Protein AF-A0A2R9SRX0-F1 (afdb_monomer_lite)

Structure (mmCIF, N/CA/C/O backbone):
data_AF-A0A2R9SRX0-F1
#
_entry.id   AF-A0A2R9SRX0-F1
#
loop_
_atom_site.group_PDB
_atom_site.id
_atom_site.type_symbol
_atom_site.label_atom_id
_atom_site.label_alt_id
_atom_site.label_comp_id
_atom_site.label_asym_id
_atom_site.label_entity_id
_atom_site.label_seq_id
_atom_site.pdbx_PDB_ins_code
_atom_site.Cartn_x
_atom_site.Cartn_y
_atom_site.Cartn_z
_atom_site.occupancy
_atom_site.B_iso_or_equiv
_atom_site.auth_seq_id
_atom_site.auth_comp_id
_atom_site.auth_asym_id
_atom_site.auth_atom_id
_atom_site.pdbx_PDB_model_num
ATOM 1 N N . MET A 1 1 ? -7.386 -10.763 -10.373 1.00 40.12 1 MET A N 1
ATOM 2 C CA . MET A 1 1 ? -7.039 -11.909 -11.235 1.00 40.12 1 MET A CA 1
ATOM 3 C C . MET A 1 1 ? -6.153 -12.792 -10.379 1.00 40.12 1 MET A C 1
ATOM 5 O O . MET A 1 1 ? -5.020 -12.414 -10.140 1.00 40.12 1 MET A O 1
ATOM 9 N N . LEU A 1 2 ? -6.731 -13.821 -9.755 1.00 40.28 2 LEU A N 1
ATOM 10 C CA . LEU A 1 2 ? -5.973 -14.792 -8.962 1.00 40.28 2 LEU A CA 1
ATOM 11 C C . LEU A 1 2 ? -5.369 -15.806 -9.934 1.00 40.28 2 LEU A C 1
ATOM 13 O O . LEU A 1 2 ? -6.052 -16.202 -10.882 1.00 40.28 2 LEU A O 1
ATOM 17 N N . GLU A 1 3 ? -4.118 -16.195 -9.707 1.00 50.41 3 GLU A N 1
ATOM 18 C CA . GLU A 1 3 ? -3.482 -17.279 -10.455 1.00 50.41 3 GLU A CA 1
ATOM 19 C C . GLU A 1 3 ? -4.344 -18.555 -10.329 1.00 50.41 3 GLU A C 1
ATOM 21 O O . GLU A 1 3 ? -4.860 -18.837 -9.238 1.00 50.41 3 GLU A O 1
ATOM 26 N N . PRO A 1 4 ? -4.537 -19.334 -11.411 1.00 54.09 4 PRO A N 1
ATOM 27 C CA . PRO A 1 4 ? -5.367 -20.545 -11.398 1.00 54.09 4 PRO A CA 1
ATOM 28 C C . PRO A 1 4 ? -4.961 -21.571 -10.320 1.00 54.09 4 PRO A C 1
ATOM 30 O O . PRO A 1 4 ? -5.781 -22.384 -9.901 1.00 54.09 4 PRO A O 1
ATOM 33 N N . GLU A 1 5 ? -3.730 -21.490 -9.822 1.00 53.53 5 GLU A N 1
ATOM 34 C CA . GLU A 1 5 ? -3.145 -22.319 -8.760 1.00 53.53 5 GLU A CA 1
ATOM 35 C C . GLU A 1 5 ? -3.728 -22.013 -7.365 1.00 53.53 5 GLU A C 1
ATOM 37 O O . GLU A 1 5 ? -3.945 -22.924 -6.564 1.00 53.53 5 GLU A O 1
ATOM 42 N N . VAL A 1 6 ? -4.086 -20.751 -7.092 1.00 54.12 6 VAL A N 1
ATOM 43 C CA . VAL A 1 6 ? -4.736 -20.340 -5.829 1.00 54.12 6 VAL A CA 1
ATOM 44 C C . VAL A 1 6 ? -6.187 -20.829 -5.786 1.00 54.12 6 VAL A C 1
ATOM 46 O O . VAL A 1 6 ? -6.687 -21.240 -4.741 1.00 54.12 6 VAL A O 1
ATOM 49 N N . LEU A 1 7 ? -6.857 -20.857 -6.943 1.00 56.25 7 LEU A N 1
ATOM 50 C CA . LEU A 1 7 ? -8.200 -21.431 -7.091 1.00 56.25 7 LEU A CA 1
ATOM 51 C C . LEU A 1 7 ? -8.203 -22.963 -6.938 1.00 56.25 7 LEU A C 1
ATOM 53 O O . LEU A 1 7 ? -9.228 -23.537 -6.578 1.00 56.25 7 LEU A O 1
ATOM 57 N N . ALA A 1 8 ? -7.060 -23.616 -7.171 1.00 69.31 8 ALA A N 1
ATOM 58 C CA . ALA A 1 8 ? -6.871 -25.056 -7.012 1.00 69.31 8 ALA A CA 1
ATOM 59 C C . ALA A 1 8 ? -6.544 -25.487 -5.564 1.00 69.31 8 ALA A C 1
ATOM 61 O O . ALA A 1 8 ? -6.313 -26.670 -5.318 1.00 69.31 8 ALA A O 1
ATOM 62 N N . GLY A 1 9 ? -6.541 -24.554 -4.603 1.00 57.47 9 GLY A N 1
ATOM 63 C CA . GLY A 1 9 ? -6.332 -24.851 -3.183 1.00 57.47 9 GLY A CA 1
ATOM 64 C C . GLY A 1 9 ? -4.875 -25.105 -2.785 1.00 57.47 9 GLY A C 1
ATOM 65 O O . GLY A 1 9 ? -4.635 -25.667 -1.718 1.00 57.47 9 GLY A O 1
ATOM 66 N N . GLN A 1 10 ? -3.900 -24.714 -3.612 1.00 57.75 10 GLN A N 1
ATOM 67 C CA . GLN A 1 10 ? -2.493 -24.722 -3.204 1.00 57.75 10 GLN A CA 1
ATOM 68 C C . GLN A 1 10 ? -2.205 -23.563 -2.240 1.00 57.75 10 GLN A C 1
ATOM 70 O O . GLN A 1 10 ? -2.725 -22.460 -2.412 1.00 57.75 10 GLN A O 1
ATOM 75 N N . GLU A 1 11 ? -1.367 -23.813 -1.225 1.00 52.31 11 GLU A N 1
ATOM 76 C CA . GLU A 1 11 ? -0.903 -22.764 -0.314 1.00 52.31 11 GLU A CA 1
ATOM 77 C C . GLU A 1 11 ? -0.205 -21.664 -1.114 1.00 52.31 11 GLU A C 1
ATOM 79 O O . GLU A 1 11 ? 0.762 -21.911 -1.838 1.00 52.31 11 GLU A O 1
ATOM 84 N N . MET A 1 12 ? -0.721 -20.441 -0.990 1.00 48.19 12 MET A N 1
ATOM 85 C CA . MET A 1 12 ? -0.181 -19.272 -1.666 1.00 48.19 12 MET A CA 1
ATOM 86 C C . MET A 1 12 ? 1.241 -19.026 -1.164 1.00 48.19 12 MET A C 1
ATOM 88 O O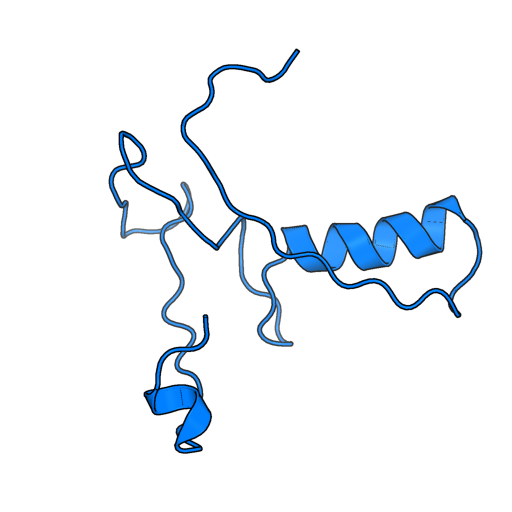 . MET A 1 12 ? 1.459 -18.505 -0.068 1.00 48.19 12 MET A O 1
ATOM 92 N N . ARG A 1 13 ? 2.227 -19.391 -1.981 1.00 51.19 13 ARG A N 1
ATOM 93 C CA . ARG A 1 13 ? 3.607 -18.994 -1.745 1.00 51.19 13 ARG A CA 1
ATOM 94 C C . ARG A 1 13 ? 3.688 -17.493 -1.995 1.00 51.19 13 ARG A C 1
ATOM 96 O O . ARG A 1 13 ? 3.627 -17.042 -3.135 1.00 51.19 13 ARG A O 1
ATOM 103 N N . LEU A 1 14 ? 3.788 -16.718 -0.920 1.00 52.75 14 LEU A N 1
ATOM 104 C CA . LEU A 1 14 ? 4.055 -15.283 -0.983 1.00 52.75 14 LEU A CA 1
ATOM 105 C C . LEU A 1 14 ? 5.517 -15.076 -1.402 1.00 52.75 14 LEU A C 1
ATOM 107 O O . LEU A 1 14 ? 6.363 -14.684 -0.597 1.00 52.75 14 LEU A O 1
ATOM 111 N N . ASP A 1 15 ? 5.839 -15.394 -2.656 1.00 55.31 15 ASP A N 1
ATOM 112 C CA . ASP A 1 15 ? 7.101 -14.982 -3.252 1.00 55.31 15 ASP A CA 1
ATOM 113 C C . ASP A 1 15 ? 7.047 -13.454 -3.366 1.00 55.31 15 ASP A C 1
ATOM 115 O O . ASP A 1 15 ? 6.310 -12.885 -4.171 1.00 55.31 15 ASP A O 1
ATOM 119 N N . ILE A 1 16 ? 7.755 -12.784 -2.453 1.00 55.50 16 ILE A N 1
ATOM 120 C CA . ILE A 1 16 ? 7.651 -11.340 -2.260 1.00 55.50 16 ILE A CA 1
ATOM 121 C C . ILE A 1 16 ? 8.057 -10.633 -3.559 1.00 55.50 16 ILE A C 1
ATOM 123 O O . ILE A 1 16 ? 9.211 -10.716 -3.990 1.00 55.50 16 ILE A O 1
ATOM 127 N N . LEU A 1 17 ? 7.115 -9.907 -4.166 1.00 56.25 17 LEU A N 1
ATOM 128 C CA . LEU A 1 17 ? 7.352 -9.140 -5.383 1.00 56.25 17 LEU A CA 1
ATOM 129 C C . LEU A 1 17 ? 8.329 -7.983 -5.095 1.00 56.25 17 LEU A C 1
ATOM 131 O O . LEU A 1 17 ? 8.426 -7.499 -3.963 1.00 56.25 17 LEU A O 1
ATOM 135 N N . PRO A 1 18 ? 9.088 -7.531 -6.103 1.00 52.16 18 PRO A N 1
ATOM 136 C CA . PRO A 1 18 ? 10.153 -6.537 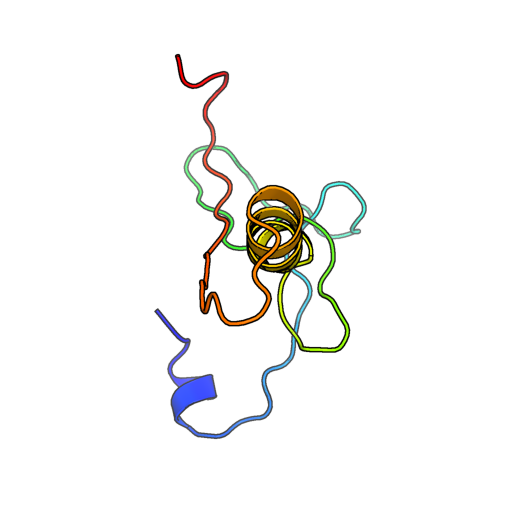-5.963 1.00 52.16 18 PRO A CA 1
ATOM 137 C C . PRO A 1 18 ? 9.688 -5.231 -5.314 1.00 52.16 18 PRO A C 1
ATOM 139 O O . PRO A 1 18 ? 9.069 -4.376 -5.950 1.00 52.16 18 PRO A O 1
ATOM 142 N N . VAL A 1 19 ? 10.103 -5.001 -4.074 1.00 57.06 19 VAL A N 1
ATOM 143 C CA . VAL A 1 19 ? 10.156 -3.652 -3.504 1.00 57.06 19 VAL A CA 1
ATOM 144 C C . VAL A 1 19 ? 11.579 -3.118 -3.592 1.00 57.06 19 VAL A C 1
ATOM 146 O O . VAL A 1 19 ? 12.532 -3.878 -3.717 1.00 57.06 19 VAL A O 1
ATOM 149 N N . GLY A 1 20 ? 11.756 -1.795 -3.534 1.00 57.59 20 GLY A N 1
ATOM 150 C CA . GLY A 1 20 ? 13.084 -1.177 -3.675 1.00 57.59 20 GLY A CA 1
ATOM 151 C C . GLY A 1 20 ? 14.129 -1.687 -2.670 1.00 57.59 20 GLY A C 1
ATOM 152 O O . GLY A 1 20 ? 15.324 -1.594 -2.943 1.00 57.59 20 GLY A O 1
ATOM 153 N N . SER A 1 21 ? 13.672 -2.243 -1.545 1.00 58.19 21 SER A N 1
ATOM 154 C CA . SER A 1 21 ? 14.467 -2.858 -0.480 1.00 58.19 21 SER A CA 1
ATOM 155 C C . SER A 1 21 ? 14.730 -4.362 -0.652 1.00 58.19 21 SER A C 1
ATOM 157 O O . SER A 1 21 ? 15.437 -4.933 0.175 1.00 58.19 21 SER A O 1
ATOM 159 N N . LEU A 1 22 ? 14.189 -5.011 -1.688 1.00 64.31 22 LEU A N 1
ATOM 160 C CA . LEU A 1 22 ? 14.366 -6.441 -1.949 1.00 64.31 22 LEU A CA 1
ATOM 161 C C . LEU A 1 22 ? 15.431 -6.718 -3.021 1.00 64.31 22 LEU A C 1
ATOM 163 O O . LEU A 1 22 ? 15.715 -5.859 -3.860 1.00 64.31 22 LEU A O 1
ATOM 167 N N . PRO A 1 23 ? 16.033 -7.924 -2.997 1.00 60.06 23 PRO A N 1
ATOM 168 C CA . PRO A 1 23 ? 17.137 -8.286 -3.887 1.00 60.06 23 PRO A CA 1
ATOM 169 C C . PRO A 1 23 ? 16.717 -8.410 -5.356 1.00 60.06 23 PRO A C 1
ATOM 171 O O . PRO A 1 23 ? 17.524 -8.145 -6.245 1.00 60.06 23 PRO A O 1
ATOM 174 N N . VAL A 1 24 ? 15.463 -8.779 -5.623 1.00 65.75 24 VAL A N 1
ATOM 175 C CA . VAL A 1 24 ? 14.921 -8.874 -6.981 1.00 65.75 24 VAL A CA 1
ATOM 176 C C . VAL A 1 24 ? 14.259 -7.546 -7.331 1.00 65.75 24 VAL A C 1
ATOM 178 O O . VAL A 1 24 ? 13.447 -7.035 -6.565 1.00 65.75 24 VAL A O 1
ATOM 181 N N . LYS A 1 25 ? 14.611 -6.976 -8.487 1.00 66.88 25 LYS A N 1
ATOM 182 C CA . LYS A 1 25 ? 14.003 -5.758 -9.039 1.00 66.88 25 LYS A CA 1
ATOM 183 C C . LYS A 1 25 ? 13.407 -6.085 -10.399 1.00 66.88 25 LYS A C 1
ATOM 185 O O . LYS A 1 25 ? 14.118 -6.579 -11.267 1.00 66.88 25 LYS A O 1
ATOM 190 N N . HIS A 1 26 ? 12.126 -5.788 -10.592 1.00 71.81 26 HIS A N 1
ATOM 191 C CA . HIS A 1 26 ? 11.490 -5.901 -11.904 1.00 71.81 26 HIS A CA 1
ATOM 192 C C . HIS A 1 26 ? 11.413 -4.523 -12.557 1.00 71.81 26 HIS A C 1
ATOM 194 O O . HIS A 1 26 ? 11.380 -3.491 -11.882 1.00 71.81 26 HIS A O 1
ATOM 200 N N . GLN A 1 27 ? 11.397 -4.508 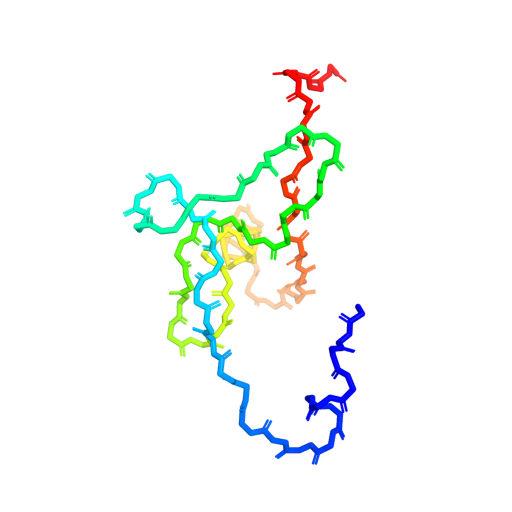-13.885 1.00 79.69 27 GLN A N 1
ATOM 201 C CA . GLN A 1 27 ? 11.252 -3.287 -14.663 1.00 79.69 27 GLN A CA 1
ATOM 202 C C . GLN A 1 27 ? 9.883 -2.645 -14.401 1.00 79.69 27 GLN A C 1
ATOM 204 O O . GLN A 1 27 ? 8.853 -3.308 -14.510 1.00 79.69 27 GLN A O 1
ATOM 209 N N . THR A 1 28 ? 9.881 -1.350 -14.077 1.00 80.12 28 THR A N 1
ATOM 210 C CA . THR A 1 28 ? 8.650 -0.572 -13.846 1.00 80.12 28 THR A CA 1
ATOM 211 C C . THR A 1 28 ? 8.080 0.010 -15.141 1.00 80.12 28 THR A C 1
ATOM 213 O O . THR A 1 28 ? 6.870 0.156 -15.274 1.00 80.12 28 THR A O 1
ATOM 216 N N . ALA A 1 29 ? 8.932 0.370 -16.106 1.00 83.50 29 ALA A N 1
ATOM 217 C CA . ALA A 1 29 ? 8.484 0.938 -17.377 1.00 83.50 29 ALA A CA 1
ATOM 218 C C . ALA A 1 29 ? 7.694 -0.098 -18.189 1.00 83.50 29 ALA A C 1
ATOM 220 O O . ALA A 1 29 ? 8.157 -1.226 -18.340 1.00 83.50 29 ALA A O 1
ATOM 221 N N . PHE A 1 30 ? 6.538 0.309 -18.725 1.00 85.62 30 PHE A N 1
ATOM 222 C CA . PHE A 1 30 ? 5.608 -0.560 -19.466 1.00 85.62 30 PHE A CA 1
ATOM 223 C C . PHE A 1 30 ? 5.122 -1.790 -18.678 1.00 85.62 30 PHE A C 1
ATOM 225 O O . PHE A 1 30 ? 4.742 -2.792 -19.274 1.00 85.62 30 PHE A O 1
ATOM 232 N N . ASN A 1 31 ? 5.125 -1.715 -17.344 1.00 86.00 31 ASN A N 1
ATOM 233 C CA . ASN A 1 31 ? 4.707 -2.798 -16.460 1.00 86.00 31 ASN A CA 1
ATOM 234 C C . ASN A 1 31 ? 3.739 -2.287 -15.375 1.00 86.00 31 ASN A C 1
ATOM 236 O O . ASN A 1 31 ? 3.653 -1.082 -15.128 1.00 86.00 31 ASN A O 1
ATOM 240 N N . ALA A 1 32 ? 3.036 -3.203 -14.710 1.00 85.94 32 ALA A N 1
ATOM 241 C CA . ALA A 1 32 ? 2.208 -2.938 -13.537 1.00 85.94 32 ALA A CA 1
ATOM 242 C C . ALA A 1 32 ? 2.632 -3.880 -12.405 1.00 85.94 32 ALA A C 1
ATOM 244 O O . ALA A 1 32 ? 2.714 -5.089 -12.604 1.00 85.94 32 ALA A O 1
ATOM 245 N N . ILE A 1 33 ? 2.918 -3.333 -11.221 1.00 86.25 33 ILE A N 1
ATOM 246 C CA . ILE A 1 33 ? 3.396 -4.125 -10.078 1.00 86.25 33 ILE A CA 1
ATOM 247 C C . ILE A 1 33 ? 2.295 -4.145 -9.009 1.00 86.25 33 ILE A C 1
ATOM 249 O O . ILE A 1 33 ? 2.082 -3.116 -8.362 1.00 86.25 33 ILE A O 1
ATOM 253 N N . PRO A 1 34 ? 1.590 -5.275 -8.806 1.00 85.94 34 PRO A N 1
ATOM 254 C CA . PRO A 1 34 ? 0.476 -5.391 -7.863 1.00 85.94 34 PRO A CA 1
ATOM 255 C C . PRO A 1 34 ? 0.955 -5.673 -6.428 1.00 85.94 34 PRO A C 1
ATOM 257 O O . PRO A 1 34 ? 0.389 -6.496 -5.722 1.00 85.94 34 PRO A O 1
ATOM 260 N N . GLN A 1 35 ? 2.048 -5.031 -6.015 1.00 83.56 35 GLN A N 1
ATOM 261 C CA . GLN A 1 35 ? 2.538 -5.080 -4.643 1.00 83.56 35 GLN A CA 1
ATOM 262 C C . GLN A 1 35 ? 3.268 -3.782 -4.329 1.00 83.56 35 GLN A C 1
ATOM 264 O O . GLN A 1 35 ? 4.185 -3.364 -5.046 1.00 83.56 35 GLN A O 1
ATOM 269 N N . ILE A 1 36 ? 2.871 -3.152 -3.229 1.00 84.69 36 ILE A N 1
ATOM 270 C CA . ILE A 1 36 ? 3.520 -1.960 -2.702 1.00 84.69 36 ILE A CA 1
ATOM 271 C C . ILE A 1 36 ? 3.868 -2.232 -1.244 1.00 84.69 36 ILE A C 1
ATOM 273 O O . ILE A 1 36 ? 2.996 -2.561 -0.446 1.00 84.69 36 ILE A O 1
ATOM 277 N N . ASP A 1 37 ? 5.151 -2.055 -0.918 1.00 82.94 37 ASP A N 1
ATOM 278 C CA . ASP A 1 37 ? 5.710 -2.308 0.415 1.00 82.94 37 ASP A CA 1
ATOM 279 C C . ASP A 1 37 ? 5.771 -3.813 0.784 1.00 82.94 37 ASP A C 1
ATOM 281 O O . ASP A 1 37 ? 5.597 -4.694 -0.067 1.00 82.94 37 ASP A O 1
ATOM 285 N N . LYS A 1 38 ? 6.151 -4.115 2.029 1.00 82.81 38 LYS A N 1
ATOM 286 C CA . LYS A 1 38 ? 6.299 -5.482 2.556 1.00 82.81 38 LYS A CA 1
ATOM 287 C C . LYS A 1 38 ? 4.936 -6.144 2.762 1.00 82.81 38 LYS A C 1
ATOM 289 O O . LYS A 1 38 ? 3.978 -5.470 3.134 1.00 82.81 38 LYS A O 1
ATOM 294 N N . CYS A 1 39 ? 4.871 -7.463 2.610 1.00 81.75 39 CYS A N 1
ATOM 295 C CA . CYS A 1 39 ? 3.704 -8.228 3.042 1.00 81.75 39 CYS A CA 1
ATOM 296 C C . CYS A 1 39 ? 3.651 -8.308 4.573 1.00 81.75 39 CYS A C 1
ATOM 298 O O . CYS A 1 39 ? 4.681 -8.483 5.232 1.00 81.75 39 CYS A O 1
ATOM 300 N N . THR A 1 40 ? 2.453 -8.170 5.132 1.00 81.75 40 THR A N 1
ATOM 301 C CA . THR A 1 40 ? 2.158 -8.399 6.546 1.00 81.75 40 THR A CA 1
ATOM 302 C C . THR A 1 40 ? 1.879 -9.880 6.814 1.00 81.75 40 THR A C 1
ATOM 304 O O . THR A 1 40 ? 1.716 -10.675 5.892 1.00 81.75 40 THR A O 1
ATOM 307 N N . GLU A 1 41 ? 1.827 -10.272 8.089 1.00 81.19 41 GLU A N 1
ATOM 308 C CA . GLU A 1 41 ? 1.640 -11.674 8.513 1.00 81.19 41 GLU A CA 1
ATOM 309 C C . GLU A 1 41 ? 0.314 -12.290 8.035 1.00 81.19 41 GLU A C 1
ATOM 311 O O . GLU A 1 41 ? 0.206 -13.500 7.878 1.00 81.19 41 GLU A O 1
ATOM 316 N N . ASN A 1 42 ? -0.686 -11.454 7.754 1.00 80.88 42 ASN A N 1
ATOM 317 C CA . ASN A 1 42 ? -1.973 -11.859 7.186 1.00 80.88 42 ASN A CA 1
ATOM 318 C C . ASN A 1 42 ? -1.936 -12.098 5.660 1.00 80.88 42 ASN A C 1
ATOM 320 O O . ASN A 1 42 ? -2.980 -12.361 5.069 1.00 80.88 42 ASN A O 1
ATOM 324 N N . GLY A 1 43 ? -0.774 -11.952 5.018 1.00 79.50 43 GLY A N 1
ATOM 325 C CA . GLY A 1 43 ? -0.583 -12.164 3.583 1.00 79.50 43 GLY A CA 1
ATOM 326 C C . GLY A 1 43 ? -0.940 -10.983 2.677 1.00 79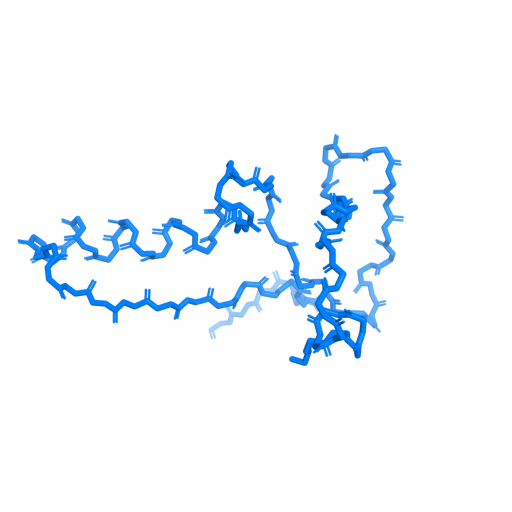.50 43 GLY A C 1
ATOM 327 O O . GLY A 1 43 ? -0.778 -11.101 1.466 1.00 79.50 43 GLY A O 1
ATOM 328 N N . TYR A 1 44 ? -1.367 -9.844 3.228 1.00 83.75 44 TYR A N 1
ATOM 329 C CA . TYR A 1 44 ? -1.650 -8.631 2.453 1.00 83.75 44 TYR A CA 1
ATOM 330 C C . TYR A 1 44 ? -0.432 -7.692 2.399 1.00 83.75 44 TYR A C 1
ATOM 332 O O . TYR A 1 44 ? 0.358 -7.651 3.342 1.00 83.75 44 TYR A O 1
ATOM 340 N N . PRO A 1 45 ? -0.244 -6.901 1.330 1.00 87.12 45 PRO A N 1
ATOM 341 C CA . PRO A 1 45 ? 0.713 -5.802 1.318 1.00 87.12 45 PRO A CA 1
ATOM 342 C C . PRO A 1 45 ? 0.386 -4.758 2.393 1.00 87.12 45 PRO A C 1
ATOM 344 O O . PRO A 1 45 ? -0.774 -4.414 2.631 1.00 87.12 45 PRO A O 1
ATOM 347 N N . LEU A 1 46 ? 1.421 -4.191 3.013 1.00 89.56 46 LEU A N 1
ATOM 348 C CA . LEU A 1 46 ? 1.258 -3.198 4.074 1.00 89.56 46 LEU A CA 1
ATOM 349 C C . LEU A 1 46 ? 0.485 -1.958 3.599 1.00 89.56 46 LEU A C 1
ATOM 351 O O . LEU A 1 46 ? -0.299 -1.406 4.367 1.00 89.56 46 LEU A O 1
ATOM 355 N N . GLU A 1 47 ? 0.682 -1.523 2.351 1.00 92.38 47 GLU A N 1
ATOM 356 C CA . GLU A 1 47 ? -0.021 -0.359 1.798 1.00 92.38 47 GLU A CA 1
ATOM 357 C C . GLU A 1 47 ? -1.543 -0.576 1.725 1.00 92.38 47 GLU A C 1
ATOM 359 O O . GLU A 1 47 ? -2.312 0.333 2.031 1.00 92.38 47 GLU A O 1
ATOM 364 N N . GLU A 1 48 ? -1.988 -1.798 1.423 1.00 92.50 48 GLU A N 1
ATOM 365 C CA . GLU A 1 48 ? -3.412 -2.156 1.404 1.00 92.50 48 GLU A CA 1
ATOM 366 C C . GLU A 1 48 ? -3.999 -2.126 2.820 1.00 92.50 48 GLU A C 1
ATOM 368 O O . GLU A 1 48 ? -5.052 -1.531 3.057 1.00 92.50 48 GLU A O 1
ATOM 373 N N . MET A 1 49 ? -3.269 -2.675 3.797 1.00 91.44 49 MET A N 1
ATOM 374 C CA . MET A 1 49 ? -3.679 -2.647 5.204 1.00 91.44 49 MET A CA 1
ATOM 375 C C . MET A 1 49 ? -3.722 -1.227 5.782 1.00 91.44 49 MET A C 1
ATOM 377 O O . MET A 1 49 ? -4.601 -0.929 6.595 1.00 91.44 49 MET A O 1
ATOM 381 N N . LYS A 1 50 ? -2.824 -0.326 5.353 1.00 92.81 50 LYS A N 1
ATOM 382 C CA . LYS A 1 50 ? -2.885 1.097 5.732 1.00 92.81 50 LYS A CA 1
ATOM 383 C C . LYS A 1 50 ? -4.201 1.722 5.293 1.00 92.81 50 LYS A C 1
ATOM 385 O O . LYS A 1 50 ? -4.824 2.393 6.106 1.00 92.81 50 LYS A O 1
ATOM 390 N N . MET A 1 51 ? -4.672 1.455 4.073 1.00 94.75 51 MET A N 1
ATOM 391 C CA . MET A 1 51 ? -5.948 2.006 3.600 1.00 94.75 51 MET A CA 1
ATOM 392 C C . MET A 1 51 ? -7.119 1.588 4.498 1.00 94.75 51 MET A C 1
ATOM 394 O O . MET A 1 51 ? -7.973 2.418 4.816 1.00 94.75 51 MET A O 1
ATOM 398 N N . VAL A 1 52 ? -7.133 0.341 4.979 1.00 93.31 52 VAL A N 1
ATOM 399 C CA . VAL A 1 52 ? -8.158 -0.141 5.921 1.00 93.31 52 VAL A CA 1
ATOM 400 C C . VAL A 1 52 ? -8.038 0.553 7.280 1.00 93.31 52 VAL A C 1
ATOM 402 O O . VAL A 1 52 ? -9.009 1.123 7.784 1.00 93.31 52 VAL A O 1
ATOM 405 N N . HIS A 1 53 ? -6.845 0.530 7.878 1.00 93.75 53 HIS A N 1
ATOM 406 C CA . HIS A 1 53 ? -6.619 1.054 9.226 1.00 93.75 53 HIS A CA 1
ATOM 407 C C . HIS A 1 53 ? -6.773 2.576 9.304 1.00 93.75 53 HIS A C 1
ATOM 409 O O . HIS A 1 53 ? -7.392 3.087 10.239 1.00 93.75 53 HIS A O 1
ATOM 415 N N . GLU A 1 54 ? -6.240 3.310 8.328 1.00 95.75 54 GLU A N 1
ATOM 416 C CA . GLU A 1 54 ? -6.334 4.767 8.272 1.00 95.75 54 GLU A CA 1
ATOM 417 C C . GLU A 1 54 ? -7.772 5.216 8.033 1.00 95.75 54 GLU A C 1
ATOM 419 O O . GLU A 1 54 ? -8.219 6.143 8.702 1.00 95.75 54 GLU A O 1
ATOM 424 N N . THR A 1 55 ? -8.536 4.526 7.179 1.00 95.75 55 THR A N 1
ATOM 425 C CA . THR A 1 55 ? -9.957 4.848 6.968 1.00 95.75 55 THR A CA 1
ATOM 426 C C . THR A 1 55 ? -10.753 4.725 8.266 1.00 95.75 55 THR A C 1
ATOM 428 O O . THR A 1 55 ? -11.443 5.672 8.650 1.00 95.75 55 THR A O 1
ATOM 431 N N . ARG A 1 56 ? -10.603 3.605 8.988 1.00 95.62 56 ARG A N 1
ATOM 432 C CA . ARG A 1 56 ? -11.259 3.390 10.291 1.00 95.62 56 ARG A CA 1
ATOM 433 C C . ARG A 1 56 ? -10.841 4.444 11.310 1.00 95.62 56 ARG A C 1
ATOM 435 O O . ARG A 1 56 ? -11.687 5.040 11.970 1.00 95.62 56 ARG A O 1
ATOM 442 N N . LYS A 1 57 ? -9.540 4.739 11.384 1.00 95.62 57 LYS A N 1
ATOM 443 C CA . LYS A 1 57 ? -8.986 5.728 12.315 1.00 95.62 57 LYS A CA 1
ATOM 444 C C . LYS A 1 57 ? -9.458 7.154 12.016 1.00 95.62 57 LYS A C 1
ATOM 446 O O . LYS A 1 57 ? -9.784 7.884 12.945 1.00 95.62 57 LYS A O 1
ATOM 451 N N . ILE A 1 58 ? -9.496 7.558 10.745 1.00 97.12 58 ILE A N 1
ATOM 452 C CA . ILE A 1 58 ? -9.920 8.900 10.314 1.00 97.12 58 ILE A CA 1
ATOM 453 C C . ILE A 1 58 ? -11.422 9.094 10.535 1.00 97.12 58 ILE A C 1
ATOM 455 O O . ILE A 1 58 ? -11.852 10.189 10.896 1.00 97.12 58 ILE A O 1
ATOM 459 N N . LYS A 1 59 ? -12.228 8.051 10.309 1.00 96.06 59 LYS A N 1
ATOM 460 C CA . LYS A 1 59 ? -13.684 8.106 10.496 1.00 96.06 59 LYS A CA 1
ATOM 461 C C . LYS A 1 59 ? -14.133 7.823 11.927 1.00 96.06 59 LYS A C 1
ATOM 463 O O . LYS A 1 59 ? -15.265 8.156 12.256 1.00 96.06 59 LYS A O 1
ATOM 468 N N . GLY A 1 60 ? -13.256 7.277 12.769 1.00 95.75 60 GLY A N 1
ATOM 469 C CA . GLY A 1 60 ? -13.583 6.898 14.143 1.00 95.75 60 GLY A CA 1
ATOM 470 C C . GLY A 1 60 ? -14.591 5.749 14.221 1.00 95.75 60 GLY A C 1
ATOM 471 O O . GLY A 1 60 ? -15.328 5.666 15.197 1.00 95.75 60 GLY A O 1
ATOM 472 N N . ASP A 1 61 ? -14.649 4.902 13.192 1.00 95.00 61 ASP A N 1
ATOM 473 C CA . ASP A 1 61 ? -15.628 3.823 13.063 1.00 95.00 61 ASP A CA 1
ATOM 474 C C . ASP A 1 61 ? -14.931 2.528 12.621 1.00 95.00 61 ASP A C 1
ATOM 476 O O . ASP A 1 61 ? -14.416 2.421 11.504 1.00 95.00 61 ASP A O 1
ATOM 480 N N . GLU A 1 62 ? -14.892 1.547 13.526 1.00 93.38 62 GLU A N 1
ATOM 481 C CA . GLU A 1 62 ? -14.273 0.236 13.300 1.00 93.38 62 GLU A CA 1
ATOM 482 C C . GLU A 1 62 ? -15.160 -0.721 12.491 1.00 93.38 62 GLU A C 1
ATOM 484 O O . GLU A 1 62 ? -14.651 -1.705 11.954 1.00 93.38 62 GLU A O 1
ATOM 489 N N . SER A 1 63 ? -16.458 -0.422 12.355 1.00 95.25 63 SER A N 1
ATOM 490 C CA . SER A 1 63 ? -17.403 -1.241 11.584 1.00 95.25 63 SER A CA 1
ATOM 491 C C . SER A 1 63 ? -17.249 -1.074 10.071 1.00 95.25 63 SER A C 1
ATOM 493 O O . SER A 1 63 ? -17.816 -1.843 9.300 1.00 95.25 63 SER A O 1
ATOM 495 N N . ILE A 1 64 ? -16.454 -0.094 9.632 1.00 93.19 64 ILE A N 1
ATOM 496 C CA . ILE A 1 64 ? -16.189 0.142 8.217 1.00 93.19 64 ILE A CA 1
ATOM 497 C C . ILE A 1 64 ? -15.369 -1.022 7.643 1.00 93.19 64 ILE A C 1
ATOM 499 O O . ILE A 1 64 ? -14.205 -1.250 8.001 1.00 93.19 64 ILE A O 1
ATOM 503 N N . GLU A 1 65 ? -15.980 -1.734 6.702 1.00 92.88 65 GLU A N 1
ATOM 504 C CA . GLU A 1 65 ? -15.364 -2.802 5.920 1.00 92.88 65 GLU A CA 1
ATOM 505 C C . GLU A 1 65 ? -14.971 -2.266 4.543 1.00 92.88 65 GLU A C 1
ATOM 507 O O . GLU A 1 65 ? -15.798 -2.085 3.651 1.00 92.88 65 GLU A O 1
ATOM 512 N N . VAL A 1 66 ? -13.680 -1.985 4.380 1.00 90.81 66 VAL A N 1
ATOM 513 C CA . VAL A 1 66 ? -13.086 -1.583 3.104 1.00 90.81 66 VAL A CA 1
ATOM 514 C C . VAL A 1 66 ? -11.943 -2.524 2.768 1.00 90.81 66 VAL A C 1
ATOM 516 O O . VAL A 1 66 ? -11.211 -2.971 3.648 1.00 90.81 66 VAL A O 1
ATOM 519 N N . THR A 1 67 ? -11.787 -2.808 1.483 1.00 88.38 67 THR A N 1
ATOM 520 C CA . THR A 1 67 ? -10.624 -3.498 0.930 1.00 88.38 67 THR A CA 1
ATOM 521 C C . THR A 1 67 ? -10.095 -2.677 -0.238 1.00 88.38 67 THR A C 1
ATOM 523 O O . THR A 1 67 ? -10.869 -2.044 -0.961 1.00 88.38 67 THR A O 1
ATOM 526 N N . ALA A 1 68 ? -8.778 -2.638 -0.390 1.00 88.88 68 ALA A N 1
ATOM 527 C CA . ALA A 1 68 ? -8.104 -1.884 -1.433 1.00 88.88 68 ALA A CA 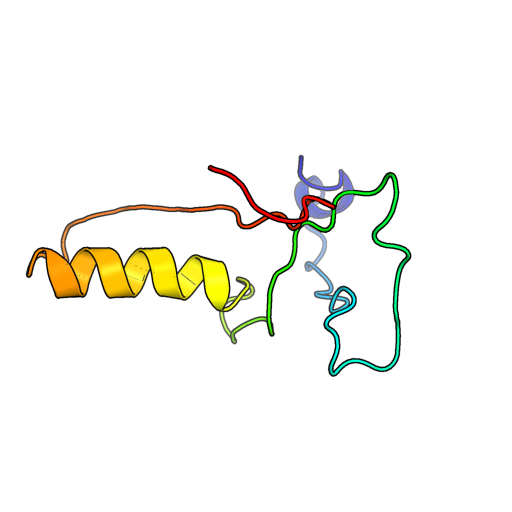1
ATOM 528 C C . ALA A 1 68 ? -6.984 -2.741 -2.013 1.00 88.88 68 ALA A C 1
ATOM 530 O O . ALA A 1 68 ? -6.291 -3.416 -1.263 1.00 88.88 68 ALA A O 1
ATOM 531 N N . ILE A 1 69 ? -6.811 -2.681 -3.335 1.00 89.81 69 ILE A N 1
ATOM 532 C CA . ILE A 1 69 ? -5.679 -3.295 -4.029 1.00 89.81 69 ILE A CA 1
ATOM 533 C C . ILE A 1 69 ? -4.749 -2.186 -4.505 1.00 89.81 69 ILE A C 1
ATOM 535 O O . ILE A 1 69 ? -5.174 -1.270 -5.216 1.00 89.81 69 ILE A O 1
ATOM 539 N N . CYS A 1 70 ? -3.478 -2.269 -4.124 1.00 90.06 70 CYS A N 1
ATOM 540 C CA . CYS A 1 70 ? -2.495 -1.229 -4.400 1.00 90.06 70 CYS A CA 1
ATOM 541 C C . CYS A 1 70 ? -1.553 -1.661 -5.532 1.00 90.06 70 CYS A C 1
ATOM 543 O O . CYS A 1 70 ? -0.696 -2.525 -5.357 1.00 90.06 70 CYS A O 1
ATOM 545 N N . VAL A 1 71 ? -1.674 -1.016 -6.699 1.00 89.50 71 VAL A N 1
ATOM 546 C CA . VAL A 1 71 ? -0.858 -1.312 -7.890 1.00 89.50 71 VAL A CA 1
ATOM 547 C C . VAL A 1 71 ? 0.035 -0.126 -8.238 1.00 89.50 71 VAL A C 1
ATOM 549 O O . VAL A 1 71 ? -0.432 1.004 -8.386 1.00 89.50 71 VAL A O 1
ATOM 552 N N . ARG A 1 72 ? 1.335 -0.377 -8.418 1.00 88.25 72 ARG A N 1
ATOM 553 C CA . ARG A 1 72 ? 2.292 0.631 -8.882 1.00 88.25 72 ARG A CA 1
ATOM 554 C C . ARG A 1 72 ? 2.321 0.670 -10.408 1.00 88.25 72 ARG A C 1
ATOM 556 O O . ARG A 1 72 ? 2.702 -0.306 -11.053 1.00 88.25 72 ARG A O 1
ATOM 563 N N . ILE A 1 73 ? 1.973 1.833 -10.952 1.00 90.31 73 ILE A N 1
ATOM 564 C CA . ILE A 1 73 ? 1.997 2.155 -12.384 1.00 90.31 73 ILE A CA 1
ATOM 565 C C . ILE A 1 73 ? 3.079 3.220 -12.634 1.00 90.31 73 ILE A C 1
ATOM 567 O O . ILE A 1 73 ? 3.228 4.125 -11.807 1.00 90.31 73 ILE A O 1
ATOM 571 N N . PRO A 1 74 ? 3.847 3.146 -13.739 1.00 90.19 74 PRO A N 1
ATOM 572 C CA . PRO A 1 74 ? 4.875 4.129 -14.089 1.00 90.19 74 PRO A CA 1
ATOM 573 C C . PRO A 1 74 ? 4.268 5.488 -14.490 1.00 90.19 74 PRO A C 1
ATOM 575 O O . PRO A 1 74 ? 4.219 5.841 -15.665 1.00 90.19 74 PRO A O 1
ATOM 578 N N . VAL A 1 75 ? 3.831 6.270 -13.502 1.00 88.62 75 VAL A N 1
ATOM 579 C CA . VAL A 1 75 ? 3.380 7.662 -13.657 1.00 88.62 75 VAL A CA 1
ATOM 580 C C . VAL A 1 75 ? 4.274 8.559 -12.804 1.00 88.62 75 VAL A C 1
ATOM 582 O O . VAL A 1 75 ? 4.545 8.246 -11.648 1.00 88.62 75 VAL A O 1
ATOM 585 N N . VAL A 1 76 ? 4.747 9.677 -13.362 1.00 88.75 76 VAL A N 1
ATOM 586 C CA . VAL A 1 76 ? 5.640 10.606 -12.641 1.00 88.75 76 VAL A CA 1
ATOM 587 C C . VAL A 1 76 ? 4.891 11.346 -11.528 1.00 88.75 76 VAL A C 1
ATOM 589 O O . VAL A 1 76 ? 5.396 11.482 -10.416 1.00 88.75 76 VAL A O 1
ATOM 592 N N . LYS A 1 77 ? 3.683 11.827 -11.827 1.00 86.75 77 LYS A N 1
ATOM 593 C CA . LYS A 1 77 ? 2.753 12.459 -10.887 1.00 86.75 77 LYS A CA 1
ATOM 594 C C . LYS A 1 77 ? 1.356 12.425 -11.510 1.00 86.75 77 LYS A C 1
ATOM 596 O O . LYS A 1 77 ? 1.215 12.784 -12.676 1.00 86.75 77 LYS A O 1
ATOM 601 N N . ALA A 1 78 ? 0.354 11.996 -10.750 1.00 75.50 78 ALA A N 1
ATOM 602 C CA . ALA A 1 78 ? -1.044 12.245 -11.090 1.00 75.50 78 ALA A CA 1
ATOM 603 C C . ALA A 1 78 ? -1.416 13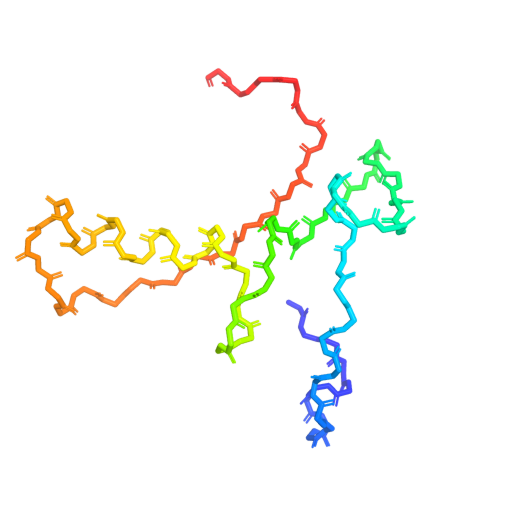.636 -10.553 1.00 75.50 78 ALA A C 1
ATOM 605 O O . ALA A 1 78 ? -1.065 13.953 -9.413 1.00 75.50 78 ALA A O 1
ATOM 606 N N . LEU A 1 79 ? -2.016 14.471 -11.402 1.00 63.72 79 LEU A N 1
ATOM 607 C CA . LEU A 1 79 ? -2.516 15.806 -11.056 1.00 63.72 79 LEU A CA 1
ATOM 608 C C . LEU A 1 79 ? -3.986 15.734 -10.651 1.00 63.72 79 LEU A C 1
ATOM 610 O O . LEU A 1 79 ? -4.705 14.909 -11.259 1.00 63.72 79 LEU A O 1
#

Sequence (79 aa):
MLEPEVLAGQEMRLDILPVGSLPVKHQTAFNAIPQIDKCTENGYPLEEMKMVHETRKIKGDESIEVTAICVRIPVVKAL

InterPro domains:
  IPR012280 Semialdehyde dehydrogenase, dimerisation domain [PF02774] (24-76)

Radius of gyration: 14.89 Å; chains: 1; bounding box: 34×41×34 Å

Secondary structure (DSSP, 8-state):
---HHHHTT----------TTSS-----TT--B---SPBPTTSSBHHHHHHHHHHHHHHT-TT--------B---S---

Organism: NCBI:txid715225

Foldseek 3Di:
DDDVVVVVVDDDDCPDFDDVPDPDDDDQPPDKAQEDDDADPVRHHPVQVCVLVVVCVVVVHNPDDDTDTDMDHPDPDDD

pLDDT: mean 77.63, std 16.49, range [40.12, 97.12]